Protein AF-A0A9W7T462-F1 (afdb_monomer_lite)

InterPro domains:
  IPR046616 Domain of unknown function DUF6729 [PF20499] (1-128)

Structure (mmCIF, N/CA/C/O backbone):
data_AF-A0A9W7T462-F1
#
_entry.id   AF-A0A9W7T462-F1
#
loop_
_atom_site.group_PDB
_atom_site.id
_atom_site.type_symbol
_atom_site.label_atom_id
_atom_site.label_alt_id
_atom_site.label_comp_id
_atom_site.label_asym_id
_atom_site.label_entity_id
_atom_site.label_seq_id
_atom_site.pdbx_PDB_ins_code
_atom_site.Cartn_x
_atom_site.Cartn_y
_atom_site.Cartn_z
_atom_site.occupancy
_atom_site.B_iso_or_equiv
_atom_site.auth_seq_id
_atom_site.auth_comp_id
_atom_site.auth_asym_id
_atom_site.auth_atom_id
_atom_site.pdbx_PDB_model_num
ATOM 1 N N . MET A 1 1 ? 10.522 -1.782 11.694 1.00 31.12 1 MET A N 1
ATOM 2 C CA . MET A 1 1 ? 10.372 -2.860 10.695 1.00 31.12 1 MET A CA 1
ATOM 3 C C . MET A 1 1 ? 8.887 -2.940 10.376 1.00 31.12 1 MET A C 1
ATOM 5 O O . MET A 1 1 ? 8.118 -3.205 11.288 1.00 31.12 1 MET A O 1
ATOM 9 N N . TYR A 1 2 ? 8.466 -2.557 9.167 1.00 36.34 2 TYR A N 1
ATOM 10 C CA . TYR A 1 2 ? 7.060 -2.665 8.764 1.00 36.34 2 TYR A CA 1
ATOM 11 C C . TYR A 1 2 ? 6.766 -4.140 8.505 1.00 36.34 2 TYR A C 1
ATOM 13 O O . TYR A 1 2 ? 7.051 -4.650 7.426 1.00 36.34 2 TYR A O 1
ATOM 21 N N . ASN A 1 3 ? 6.277 -4.838 9.525 1.00 37.25 3 ASN A N 1
ATOM 22 C CA . ASN A 1 3 ? 5.742 -6.176 9.346 1.00 37.25 3 ASN A CA 1
ATOM 23 C C . ASN A 1 3 ? 4.377 -5.999 8.693 1.00 37.25 3 ASN A C 1
ATOM 25 O O . ASN A 1 3 ? 3.469 -5.447 9.314 1.00 37.25 3 ASN A O 1
ATOM 29 N N . MET A 1 4 ? 4.234 -6.416 7.434 1.00 51.44 4 MET A N 1
ATOM 30 C CA . MET A 1 4 ? 2.891 -6.636 6.916 1.00 51.44 4 MET A CA 1
ATOM 31 C C . MET A 1 4 ? 2.221 -7.647 7.830 1.00 51.44 4 MET A C 1
ATOM 33 O O . MET A 1 4 ? 2.757 -8.735 8.043 1.00 51.44 4 MET A O 1
ATOM 37 N N . VAL A 1 5 ? 1.080 -7.264 8.398 1.00 52.31 5 VAL A N 1
ATOM 38 C CA . VAL A 1 5 ? 0.215 -8.215 9.082 1.00 52.31 5 VAL A CA 1
ATOM 39 C C . VAL A 1 5 ? -0.300 -9.134 7.997 1.00 52.31 5 VAL A C 1
ATOM 41 O O . VAL A 1 5 ? -1.101 -8.743 7.154 1.00 52.31 5 VAL A O 1
ATOM 44 N N . THR A 1 6 ? 0.239 -10.336 7.975 1.00 63.84 6 THR A N 1
ATOM 45 C CA . THR A 1 6 ? -0.196 -11.361 7.058 1.00 63.84 6 THR A CA 1
ATOM 46 C C . THR A 1 6 ? -0.166 -12.690 7.770 1.00 63.84 6 THR A C 1
ATOM 48 O O . THR A 1 6 ? 0.646 -12.917 8.668 1.00 63.84 6 THR A O 1
ATOM 51 N N . GLU A 1 7 ? -1.086 -13.553 7.373 1.00 70.75 7 GLU A N 1
ATOM 52 C CA . GLU A 1 7 ? -1.153 -14.904 7.887 1.00 70.75 7 GLU A CA 1
ATOM 53 C C . GLU A 1 7 ? 0.144 -15.672 7.593 1.00 70.75 7 GLU A C 1
ATOM 55 O O . GLU A 1 7 ? 0.839 -15.466 6.587 1.00 70.75 7 GLU A O 1
ATOM 60 N N . THR A 1 8 ? 0.467 -16.556 8.526 1.00 80.81 8 THR A N 1
ATOM 61 C CA . THR A 1 8 ? 1.601 -17.462 8.440 1.00 80.81 8 THR A CA 1
ATOM 62 C C . THR A 1 8 ? 1.064 -18.835 8.065 1.00 80.81 8 THR A C 1
ATOM 64 O O . THR A 1 8 ? 0.279 -19.422 8.806 1.00 80.81 8 THR A O 1
ATOM 67 N N . LEU A 1 9 ? 1.486 -19.348 6.916 1.00 83.38 9 LEU A N 1
ATOM 68 C CA . LEU A 1 9 ? 1.155 -20.676 6.422 1.00 83.38 9 LEU A CA 1
ATOM 69 C C . LEU A 1 9 ? 2.182 -21.683 6.936 1.00 83.38 9 LEU A C 1
ATOM 71 O O . LEU A 1 9 ? 3.386 -21.441 6.885 1.00 83.38 9 LEU A O 1
ATOM 75 N N . ILE A 1 10 ? 1.716 -22.842 7.388 1.00 88.31 10 ILE A N 1
ATOM 76 C CA . ILE A 1 10 ? 2.592 -23.938 7.808 1.00 88.31 10 ILE A CA 1
ATOM 77 C C . ILE A 1 10 ? 2.550 -25.015 6.732 1.00 88.31 10 ILE A C 1
ATOM 79 O O . ILE A 1 10 ? 1.489 -25.553 6.414 1.00 88.31 10 ILE A O 1
ATOM 83 N N . CYS A 1 11 ? 3.712 -25.352 6.175 1.00 86.06 11 CYS A N 1
ATOM 84 C CA . CYS A 1 11 ? 3.808 -26.420 5.191 1.00 86.06 11 CYS A CA 1
ATOM 85 C C . CYS A 1 11 ? 3.426 -27.761 5.830 1.00 86.06 11 CYS A C 1
ATOM 87 O O . CYS A 1 11 ? 4.016 -28.187 6.824 1.00 86.06 11 CYS A O 1
ATOM 89 N N . THR A 1 12 ? 2.473 -28.478 5.237 1.00 89.50 12 THR A N 1
ATOM 90 C CA . THR A 1 12 ? 2.000 -29.760 5.779 1.00 89.50 12 THR A CA 1
ATOM 91 C C . THR A 1 12 ? 3.064 -30.857 5.725 1.00 89.50 12 THR A C 1
ATOM 93 O O . THR A 1 12 ? 3.068 -31.714 6.610 1.00 89.50 12 THR A O 1
ATOM 96 N N . LYS A 1 13 ? 3.987 -30.793 4.750 1.00 92.12 13 LYS A N 1
ATOM 97 C CA . LYS A 1 13 ? 5.063 -31.776 4.532 1.00 92.12 13 LYS A CA 1
ATOM 98 C C . LYS A 1 13 ? 6.289 -31.548 5.419 1.00 92.12 13 LYS A C 1
ATOM 100 O O . LYS A 1 13 ? 6.699 -32.462 6.119 1.00 92.12 13 LYS A O 1
ATOM 105 N N . CYS A 1 14 ? 6.878 -30.349 5.396 1.00 92.06 14 CYS A N 1
ATOM 106 C CA . CYS A 1 14 ? 8.126 -30.061 6.122 1.00 92.06 14 CYS A CA 1
ATOM 107 C C . CYS A 1 14 ? 7.927 -29.293 7.435 1.00 92.06 14 CYS A C 1
ATOM 109 O O . CYS A 1 14 ? 8.905 -29.007 8.117 1.00 92.06 14 CYS A O 1
ATOM 111 N N . LYS A 1 15 ? 6.683 -28.923 7.778 1.00 91.25 15 LYS A N 1
ATOM 112 C CA . LYS A 1 15 ? 6.322 -28.114 8.959 1.00 91.25 15 LYS A CA 1
ATOM 113 C C . LYS A 1 15 ? 6.980 -26.730 9.021 1.00 91.25 15 LYS A C 1
ATOM 115 O O . LYS A 1 15 ? 6.837 -26.035 10.023 1.00 91.25 15 LYS A O 1
ATOM 120 N N . ALA A 1 16 ? 7.648 -26.300 7.950 1.00 88.06 16 ALA A N 1
ATOM 121 C CA . ALA A 1 16 ? 8.229 -24.971 7.861 1.00 88.06 16 ALA A CA 1
ATOM 122 C C . ALA A 1 16 ? 7.139 -23.893 7.824 1.00 88.06 16 ALA A C 1
ATOM 124 O O . ALA A 1 16 ? 6.078 -24.065 7.216 1.00 88.06 16 ALA A O 1
ATOM 125 N N . SER A 1 17 ? 7.437 -22.781 8.485 1.00 84.75 17 SER A N 1
ATOM 126 C CA . SER A 1 17 ? 6.588 -21.601 8.553 1.00 84.75 17 SER A CA 1
ATOM 127 C C . SER A 1 17 ? 6.920 -20.658 7.399 1.00 84.75 17 SER A C 1
ATOM 129 O O . SER A 1 17 ? 8.077 -20.276 7.207 1.00 84.75 17 SER A O 1
ATOM 131 N N . HIS A 1 18 ? 5.906 -20.290 6.624 1.00 82.00 18 HIS A N 1
ATOM 132 C CA . HIS A 1 18 ? 6.012 -19.395 5.485 1.00 82.00 18 HIS A CA 1
ATOM 133 C C . HIS A 1 18 ? 5.011 -18.261 5.628 1.00 82.00 18 HIS A C 1
ATOM 135 O O . HIS A 1 18 ? 3.829 -18.467 5.861 1.00 82.00 18 HIS A O 1
ATOM 141 N N . VAL A 1 19 ? 5.468 -17.040 5.406 1.00 79.00 19 VAL A N 1
ATOM 142 C CA . VAL A 1 19 ? 4.577 -15.892 5.233 1.00 79.00 19 VAL A CA 1
ATOM 143 C C . VAL A 1 19 ? 3.718 -16.143 3.982 1.00 79.00 19 VAL A C 1
ATOM 145 O O . VAL A 1 19 ? 4.284 -16.524 2.950 1.00 79.00 19 VAL A O 1
ATOM 148 N N . SER A 1 20 ? 2.391 -15.950 4.031 1.00 75.00 20 SER A N 1
ATOM 149 C CA . SER A 1 20 ? 1.508 -16.290 2.890 1.00 75.00 20 SER A CA 1
ATOM 150 C C . SER A 1 20 ? 1.844 -15.545 1.599 1.00 75.00 20 SER A C 1
ATOM 152 O O . SER A 1 20 ? 1.626 -16.055 0.508 1.00 75.00 20 SER A O 1
ATOM 154 N N . TRP A 1 21 ? 2.489 -14.387 1.714 1.00 75.31 21 TRP A N 1
ATOM 155 C CA . TRP A 1 21 ? 2.942 -13.575 0.586 1.00 75.31 21 TRP A CA 1
ATOM 156 C C . TRP A 1 21 ? 4.420 -13.805 0.230 1.00 75.31 21 TRP A C 1
ATOM 158 O O . TRP A 1 21 ? 5.023 -13.025 -0.506 1.00 75.31 21 TRP A O 1
ATOM 168 N N . SER A 1 22 ? 5.061 -14.836 0.787 1.00 77.00 22 SER A N 1
ATOM 169 C CA . SER A 1 22 ? 6.458 -15.144 0.476 1.00 77.00 22 SER A CA 1
ATOM 170 C C . SER A 1 22 ? 6.618 -15.596 -0.974 1.00 77.00 22 SER A C 1
ATOM 172 O O . SER A 1 22 ? 5.753 -16.268 -1.534 1.00 77.00 22 SER A O 1
ATOM 174 N N . GLN A 1 23 ? 7.773 -15.291 -1.572 1.00 75.81 23 GLN A N 1
ATOM 175 C CA . GLN A 1 23 ? 8.062 -15.681 -2.954 1.00 75.81 23 GLN A CA 1
ATOM 176 C C . GLN A 1 23 ? 7.947 -17.197 -3.165 1.00 75.81 23 GLN A C 1
ATOM 178 O O . GLN A 1 23 ? 7.496 -17.635 -4.215 1.00 75.81 23 GLN A O 1
ATOM 183 N N . THR A 1 24 ? 8.292 -17.993 -2.152 1.00 80.75 24 THR A N 1
ATOM 184 C CA . THR A 1 24 ? 8.159 -19.455 -2.168 1.00 80.75 24 THR A CA 1
ATOM 185 C C . THR A 1 24 ? 6.707 -19.914 -2.287 1.00 80.75 24 THR A C 1
ATOM 187 O O . THR A 1 24 ? 6.445 -20.909 -2.956 1.00 80.75 24 THR A O 1
ATOM 190 N N . VAL A 1 25 ? 5.759 -19.209 -1.662 1.00 82.19 25 VAL A N 1
ATOM 191 C CA . VAL A 1 25 ? 4.322 -19.499 -1.788 1.00 82.19 25 VAL A CA 1
ATOM 192 C C . VAL A 1 25 ? 3.813 -19.001 -3.141 1.00 82.19 25 VAL A C 1
ATOM 194 O O . VAL A 1 25 ? 3.202 -19.759 -3.887 1.00 82.19 25 VAL A O 1
ATOM 197 N N . LEU A 1 26 ? 4.152 -17.766 -3.524 1.00 80.81 26 LEU A N 1
ATOM 198 C CA . LEU A 1 26 ? 3.701 -17.169 -4.787 1.00 80.81 26 LEU A CA 1
ATOM 199 C C . LEU A 1 26 ? 4.220 -17.907 -6.031 1.00 80.81 26 LEU A C 1
ATOM 201 O O . LEU A 1 26 ? 3.533 -17.947 -7.052 1.00 80.81 26 LEU A O 1
ATOM 205 N N . GLN A 1 27 ? 5.413 -18.505 -5.965 1.00 84.06 27 GLN A N 1
ATOM 206 C CA . GLN A 1 27 ? 5.984 -19.310 -7.050 1.00 84.06 27 GLN A CA 1
ATOM 207 C C . GLN A 1 27 ? 5.202 -20.600 -7.328 1.00 84.06 27 GLN A C 1
ATOM 209 O O . GLN A 1 27 ? 5.298 -21.118 -8.437 1.00 84.06 27 GLN A O 1
ATOM 214 N N . GLN A 1 28 ? 4.422 -21.093 -6.362 1.00 85.38 28 GLN A N 1
ATOM 215 C CA . GLN A 1 28 ? 3.583 -22.285 -6.526 1.00 85.38 28 GLN A CA 1
ATOM 216 C C . GLN A 1 28 ? 2.259 -21.982 -7.240 1.00 85.38 28 GLN A C 1
ATOM 218 O O . GLN A 1 28 ? 1.621 -22.899 -7.747 1.00 85.38 28 GLN A O 1
ATOM 223 N N . LEU A 1 29 ? 1.852 -20.711 -7.293 1.00 85.38 29 LEU A N 1
ATOM 224 C CA . LEU A 1 29 ? 0.646 -20.265 -7.987 1.00 85.38 29 LEU A CA 1
ATOM 225 C C . LEU A 1 29 ? 0.931 -20.038 -9.476 1.00 85.38 29 LEU A C 1
ATOM 227 O O . LEU A 1 29 ? 2.029 -19.595 -9.837 1.00 85.38 29 LEU A O 1
ATOM 231 N N . ASP A 1 30 ? -0.061 -20.279 -10.334 1.00 85.25 30 ASP A N 1
ATOM 232 C CA . ASP A 1 30 ? 0.001 -19.875 -11.739 1.00 85.25 30 ASP A CA 1
ATOM 233 C C . ASP A 1 30 ? -0.024 -18.346 -11.889 1.00 85.25 30 ASP A C 1
ATOM 235 O O . ASP A 1 30 ? -0.234 -17.586 -10.938 1.00 85.25 30 ASP A O 1
ATOM 239 N N . LEU A 1 31 ? 0.224 -17.883 -13.115 1.00 77.75 31 LEU A N 1
ATOM 240 C CA . LEU A 1 31 ? 0.356 -16.461 -13.412 1.00 77.75 31 LEU A CA 1
ATOM 241 C C . LEU A 1 31 ? -0.924 -15.666 -13.104 1.00 77.75 31 LEU A C 1
ATOM 243 O O . LEU A 1 31 ? -0.820 -14.517 -12.673 1.00 77.75 31 LEU A O 1
ATOM 247 N N . GLY A 1 32 ? -2.103 -16.268 -13.295 1.00 80.44 32 GLY A N 1
ATOM 248 C CA . GLY A 1 32 ? -3.397 -15.643 -13.033 1.00 80.44 32 GLY A CA 1
ATOM 249 C C . GLY A 1 32 ? -3.562 -15.340 -11.550 1.00 80.44 32 GLY A C 1
ATOM 250 O O . GLY A 1 32 ? -3.634 -14.170 -11.173 1.00 80.44 32 GLY A O 1
ATOM 251 N N . HIS A 1 33 ? -3.490 -16.364 -10.701 1.00 80.19 33 HIS A N 1
ATOM 252 C CA . HIS A 1 33 ? -3.608 -16.188 -9.250 1.00 80.19 33 HIS A CA 1
ATOM 253 C C . HIS A 1 33 ? -2.470 -15.342 -8.671 1.00 80.19 33 HIS A C 1
ATOM 255 O O . HIS A 1 33 ? -2.700 -14.492 -7.815 1.00 80.19 33 HIS A O 1
ATOM 261 N N . ARG A 1 34 ? -1.236 -15.480 -9.177 1.00 76.12 34 ARG A N 1
ATOM 262 C CA . ARG A 1 34 ? -0.114 -14.628 -8.749 1.00 76.12 34 ARG A CA 1
ATOM 263 C C . ARG A 1 34 ? -0.374 -13.143 -9.029 1.00 76.12 34 ARG A C 1
ATOM 265 O O . ARG A 1 34 ? 0.082 -12.298 -8.263 1.00 76.12 34 ARG A O 1
ATOM 272 N N . SER A 1 35 ? -1.108 -12.814 -10.094 1.00 72.69 35 SER A N 1
ATOM 273 C CA . SER A 1 35 ? -1.429 -11.427 -10.459 1.00 72.69 35 SER A CA 1
ATOM 274 C C . SER A 1 35 ? -2.422 -10.742 -9.507 1.00 72.69 35 SER A C 1
ATOM 276 O O . SER A 1 35 ? -2.476 -9.507 -9.453 1.00 72.69 35 SER A O 1
ATOM 278 N N . GLU A 1 36 ? -3.170 -11.517 -8.718 1.00 77.69 36 GLU A N 1
ATOM 279 C CA . GLU A 1 36 ? -4.065 -11.001 -7.677 1.00 77.69 36 GLU A CA 1
ATOM 280 C C . GLU A 1 36 ? -3.277 -10.418 -6.495 1.00 77.69 36 GLU A C 1
ATOM 282 O O . GLU A 1 36 ? -3.699 -9.432 -5.883 1.00 77.69 36 GLU A O 1
ATOM 287 N N . PHE A 1 37 ? -2.072 -10.939 -6.244 1.00 71.81 37 PHE A N 1
ATOM 288 C CA . PHE A 1 37 ? -1.145 -10.439 -5.230 1.00 71.81 37 PHE A CA 1
ATOM 289 C C . PHE A 1 37 ? -0.416 -9.199 -5.748 1.00 71.81 37 PHE A C 1
ATOM 291 O O . PHE A 1 37 ? 0.740 -9.226 -6.171 1.00 71.81 37 PHE A O 1
ATOM 298 N N . ARG A 1 38 ? -1.113 -8.062 -5.712 1.00 70.56 38 ARG A N 1
ATOM 299 C CA . ARG A 1 38 ? -0.623 -6.772 -6.214 1.00 70.56 38 ARG A CA 1
ATOM 300 C C . ARG A 1 38 ? 0.383 -6.107 -5.267 1.00 70.56 38 ARG A C 1
ATOM 302 O O . ARG A 1 38 ? 0.255 -4.922 -4.996 1.00 70.56 38 ARG A O 1
ATOM 309 N N . VAL A 1 39 ? 1.376 -6.826 -4.750 1.00 73.25 39 VAL A N 1
ATOM 310 C CA . VAL A 1 39 ? 2.370 -6.293 -3.801 1.00 73.25 39 VAL A CA 1
ATOM 311 C C . VAL A 1 39 ? 3.779 -6.701 -4.224 1.00 73.25 39 VAL A C 1
ATOM 313 O O . VAL A 1 39 ? 4.047 -7.862 -4.514 1.00 73.25 39 VAL A O 1
ATOM 316 N N . ILE A 1 40 ? 4.709 -5.747 -4.221 1.00 70.62 40 ILE A N 1
ATOM 317 C CA . ILE A 1 40 ? 6.143 -6.023 -4.274 1.00 70.62 40 ILE A CA 1
ATOM 318 C C . ILE A 1 40 ? 6.578 -6.471 -2.890 1.00 70.62 40 ILE A C 1
ATOM 320 O O . ILE A 1 40 ? 6.697 -5.651 -1.976 1.00 70.62 40 ILE A O 1
ATOM 324 N N . LEU A 1 41 ? 6.831 -7.770 -2.757 1.00 67.56 41 LEU A N 1
ATOM 325 C CA . LEU A 1 41 ? 7.420 -8.358 -1.567 1.00 67.56 41 LEU A CA 1
ATOM 326 C C . LEU A 1 41 ? 8.888 -8.683 -1.771 1.00 67.56 41 LEU A C 1
ATOM 328 O O . LEU A 1 41 ? 9.302 -9.343 -2.718 1.00 67.56 41 LEU A O 1
ATOM 332 N N . THR A 1 42 ? 9.678 -8.269 -0.799 1.00 64.31 42 THR A N 1
ATOM 333 C CA . THR A 1 42 ? 11.047 -8.726 -0.600 1.00 64.31 42 THR A CA 1
ATOM 334 C C . THR A 1 42 ? 11.217 -9.101 0.866 1.00 64.31 42 THR A C 1
ATOM 336 O O . THR A 1 42 ? 10.370 -8.779 1.695 1.00 64.31 42 THR A O 1
ATOM 339 N N . GLN A 1 43 ? 12.352 -9.704 1.221 1.00 58.16 43 GLN A N 1
ATOM 340 C CA . GLN A 1 43 ? 12.682 -9.979 2.626 1.00 58.16 43 GLN A CA 1
ATOM 341 C C . GLN A 1 43 ? 12.642 -8.728 3.530 1.00 58.16 43 GLN A C 1
ATOM 3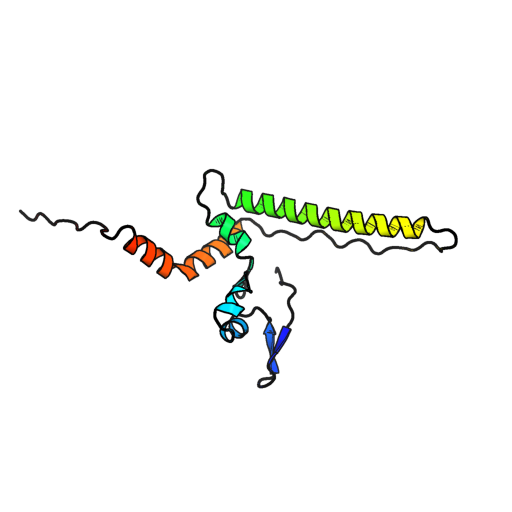43 O O . GLN A 1 43 ? 12.536 -8.867 4.743 1.00 58.16 43 GLN A O 1
ATOM 348 N N . LYS A 1 44 ? 12.749 -7.514 2.965 1.00 62.78 44 LYS A N 1
ATOM 349 C CA . LYS A 1 44 ? 12.834 -6.252 3.722 1.00 62.78 44 LYS A CA 1
ATOM 350 C C . LYS A 1 44 ? 11.697 -5.264 3.448 1.00 62.78 44 LYS A C 1
ATOM 352 O O . LYS A 1 44 ? 11.548 -4.301 4.199 1.00 62.78 44 LYS A O 1
ATOM 357 N N . TYR A 1 45 ? 10.929 -5.462 2.377 1.00 67.62 45 TYR A N 1
ATOM 358 C CA . TYR A 1 45 ? 10.002 -4.461 1.850 1.00 67.62 45 TYR A CA 1
ATOM 359 C C . TYR A 1 45 ? 8.721 -5.083 1.329 1.00 67.62 45 TYR A C 1
ATOM 361 O O . TYR A 1 45 ? 8.726 -6.197 0.813 1.00 67.62 45 TYR A O 1
ATOM 369 N N . ALA A 1 46 ? 7.657 -4.302 1.422 1.00 73.50 46 ALA A N 1
ATOM 370 C CA . ALA A 1 46 ? 6.309 -4.699 1.101 1.00 73.50 46 ALA A CA 1
ATOM 371 C C . ALA A 1 46 ? 5.520 -3.472 0.641 1.00 73.50 46 ALA A C 1
ATOM 373 O O . ALA A 1 46 ? 5.269 -2.579 1.447 1.00 73.50 46 ALA A O 1
ATOM 374 N N . CYS A 1 47 ? 5.182 -3.382 -0.644 1.00 79.06 47 CYS A N 1
ATOM 375 C CA . CYS A 1 47 ? 4.487 -2.215 -1.195 1.00 79.06 47 CYS A CA 1
ATOM 376 C C . CYS A 1 47 ? 3.477 -2.616 -2.269 1.00 79.06 47 CYS A C 1
ATOM 378 O O . CYS A 1 47 ? 3.834 -3.363 -3.176 1.00 79.06 47 CYS A O 1
ATOM 380 N N . ASP A 1 48 ? 2.244 -2.107 -2.206 1.00 81.88 48 ASP A N 1
ATOM 381 C CA . ASP A 1 48 ? 1.246 -2.349 -3.256 1.00 81.88 48 ASP A CA 1
ATOM 382 C C . ASP A 1 48 ? 1.742 -1.796 -4.608 1.00 81.88 48 ASP A C 1
ATOM 384 O O . ASP A 1 48 ? 2.234 -0.669 -4.718 1.00 81.88 48 ASP A O 1
ATOM 388 N N . LEU A 1 49 ? 1.601 -2.595 -5.663 1.00 79.19 49 LEU A N 1
ATOM 389 C CA . LEU A 1 49 ? 1.985 -2.265 -7.032 1.00 79.19 49 LEU A CA 1
ATOM 390 C C . LEU A 1 49 ? 1.287 -1.001 -7.553 1.00 79.19 49 LEU A C 1
ATOM 392 O O . LEU A 1 49 ? 1.835 -0.336 -8.427 1.00 79.19 49 LEU A O 1
ATOM 396 N N . ARG A 1 50 ? 0.112 -0.631 -7.033 1.00 82.38 50 ARG A N 1
ATOM 397 C CA . ARG A 1 50 ? -0.568 0.640 -7.334 1.00 82.38 50 ARG A CA 1
ATOM 398 C C . ARG A 1 50 ? 0.258 1.840 -6.890 1.00 82.38 50 ARG A C 1
ATOM 400 O O . ARG A 1 50 ? 0.410 2.779 -7.663 1.00 82.38 50 ARG A O 1
ATOM 407 N N . VAL A 1 51 ? 0.861 1.772 -5.704 1.00 84.19 51 VAL A N 1
ATOM 408 C CA . VAL A 1 51 ? 1.751 2.827 -5.199 1.00 84.19 51 VAL A CA 1
ATOM 409 C C . VAL A 1 51 ? 2.973 2.970 -6.103 1.00 84.19 51 VAL A C 1
ATOM 411 O O . VAL A 1 51 ? 3.382 4.073 -6.456 1.00 84.19 51 VAL A O 1
ATOM 414 N N . ILE A 1 52 ? 3.522 1.839 -6.541 1.00 84.00 52 ILE A N 1
ATOM 415 C CA . ILE A 1 52 ? 4.663 1.799 -7.456 1.00 84.00 52 ILE A CA 1
ATOM 416 C C . ILE A 1 52 ? 4.291 2.331 -8.842 1.00 84.00 52 ILE A C 1
ATOM 418 O O . ILE A 1 52 ? 5.089 3.023 -9.469 1.00 84.00 52 ILE A O 1
ATOM 422 N N . ARG A 1 53 ? 3.073 2.069 -9.327 1.00 84.19 53 ARG A N 1
ATOM 423 C CA . ARG A 1 53 ? 2.585 2.595 -10.610 1.00 84.19 53 ARG A CA 1
ATOM 424 C C . ARG A 1 53 ? 2.534 4.122 -10.632 1.00 84.19 53 ARG A C 1
ATOM 426 O O . ARG A 1 53 ? 2.940 4.681 -11.646 1.00 84.19 53 ARG A O 1
ATOM 433 N N . PHE A 1 54 ? 2.196 4.785 -9.523 1.00 84.31 54 PHE A N 1
ATOM 434 C CA . PHE A 1 54 ? 2.289 6.250 -9.437 1.00 84.31 54 PHE A CA 1
ATOM 435 C C . PHE A 1 54 ? 3.715 6.780 -9.657 1.00 84.31 54 PHE A C 1
ATOM 437 O O . PHE A 1 54 ? 3.891 7.882 -10.164 1.00 84.31 54 PHE A O 1
ATOM 444 N N . LEU A 1 55 ? 4.748 5.995 -9.331 1.00 83.31 55 LEU A N 1
ATOM 445 C CA . LEU A 1 55 ? 6.151 6.358 -9.584 1.00 83.31 55 LEU A CA 1
ATOM 446 C C . LEU A 1 55 ? 6.606 6.044 -11.014 1.00 83.31 55 LEU A C 1
ATOM 448 O O . LEU A 1 55 ? 7.595 6.607 -11.483 1.00 83.31 55 LEU A O 1
ATOM 452 N N . ARG A 1 56 ? 5.910 5.134 -11.708 1.00 83.94 56 ARG A N 1
ATOM 453 C CA . ARG A 1 56 ? 6.190 4.798 -13.112 1.00 83.94 56 ARG A CA 1
ATOM 454 C C . ARG A 1 56 ? 5.698 5.888 -14.061 1.00 83.94 56 ARG A C 1
ATOM 456 O O . ARG A 1 56 ? 6.273 6.048 -15.137 1.00 83.94 56 ARG A O 1
ATOM 463 N N . GLU A 1 57 ? 4.648 6.614 -13.684 1.00 78.12 57 GLU A N 1
ATOM 464 C CA . GLU A 1 57 ? 4.101 7.719 -14.469 1.00 78.12 57 GLU A CA 1
ATOM 465 C C . GLU A 1 57 ? 5.084 8.892 -14.516 1.00 78.12 57 GLU A C 1
ATOM 467 O O . GLU A 1 57 ? 5.177 9.707 -13.597 1.00 78.12 57 GLU A O 1
ATOM 472 N N . ARG A 1 58 ? 5.820 8.995 -15.625 1.00 64.38 58 ARG A N 1
ATOM 473 C CA . ARG A 1 58 ? 6.720 10.118 -15.893 1.00 64.38 58 ARG A CA 1
ATOM 474 C C . ARG A 1 58 ? 5.908 11.312 -16.392 1.00 64.38 58 ARG A C 1
ATOM 476 O O . ARG A 1 58 ? 5.708 11.469 -17.590 1.00 64.38 58 ARG A O 1
ATOM 483 N N . GLY A 1 59 ? 5.435 12.132 -15.460 1.00 66.94 59 GLY A N 1
ATOM 484 C CA . GLY A 1 59 ? 4.770 13.407 -15.728 1.00 66.94 59 GLY A CA 1
ATOM 485 C C . GLY A 1 59 ? 5.401 14.543 -14.923 1.00 66.94 59 GLY A C 1
ATOM 486 O O . GLY A 1 59 ? 5.955 14.315 -13.844 1.00 66.94 59 GLY A O 1
ATOM 487 N N . LEU A 1 60 ? 5.318 15.775 -15.432 1.00 63.44 60 LEU A N 1
ATOM 488 C CA . LEU A 1 60 ? 5.691 16.969 -14.669 1.00 63.44 60 LEU A CA 1
ATOM 489 C C . LEU A 1 60 ? 4.867 17.011 -13.372 1.00 63.44 60 LEU A C 1
ATOM 491 O O . LEU A 1 60 ? 3.640 16.982 -13.400 1.00 63.44 60 LEU A O 1
ATOM 495 N N . GLY A 1 61 ? 5.552 17.024 -12.228 1.00 68.44 61 GLY A N 1
ATOM 496 C CA . GLY A 1 61 ? 4.917 17.005 -10.907 1.00 68.44 61 GLY A CA 1
ATOM 497 C C . GLY A 1 61 ? 4.690 15.616 -10.298 1.00 68.44 61 GLY A C 1
ATOM 498 O O . GLY A 1 61 ? 4.214 15.546 -9.167 1.00 68.44 61 GLY A O 1
ATOM 499 N N . ASN A 1 62 ? 5.047 14.514 -10.966 1.00 75.88 62 ASN A N 1
ATOM 500 C CA . ASN A 1 62 ? 5.049 13.178 -10.358 1.00 75.88 62 ASN A CA 1
ATOM 501 C C . ASN A 1 62 ? 6.407 12.907 -9.701 1.00 75.88 62 ASN A C 1
ATOM 503 O O . ASN A 1 62 ? 7.351 12.443 -10.337 1.00 75.88 62 ASN A O 1
ATOM 507 N N . SER A 1 63 ? 6.515 13.241 -8.412 1.00 81.06 63 SER A N 1
ATOM 508 C CA . SER A 1 63 ? 7.709 12.991 -7.599 1.00 81.06 63 SER A CA 1
ATOM 509 C C . SER A 1 63 ? 7.422 11.988 -6.473 1.00 81.06 63 SER A C 1
ATOM 511 O O . SER A 1 63 ? 6.292 11.923 -5.980 1.00 81.06 63 SER A O 1
ATOM 513 N N . PRO A 1 64 ? 8.436 11.247 -5.989 1.00 83.62 64 PRO A N 1
ATOM 514 C CA . PRO A 1 64 ? 8.290 10.380 -4.818 1.00 83.62 64 PRO A CA 1
ATOM 515 C C . PRO A 1 64 ? 7.749 11.118 -3.589 1.00 83.62 64 PRO A C 1
ATOM 517 O O . PRO A 1 64 ? 6.963 10.565 -2.826 1.00 83.62 64 PRO A O 1
ATOM 520 N N . THR A 1 65 ? 8.130 12.387 -3.419 1.00 85.50 65 THR A N 1
ATOM 521 C CA . THR A 1 65 ? 7.643 13.249 -2.336 1.00 85.50 65 THR A CA 1
ATOM 522 C C . 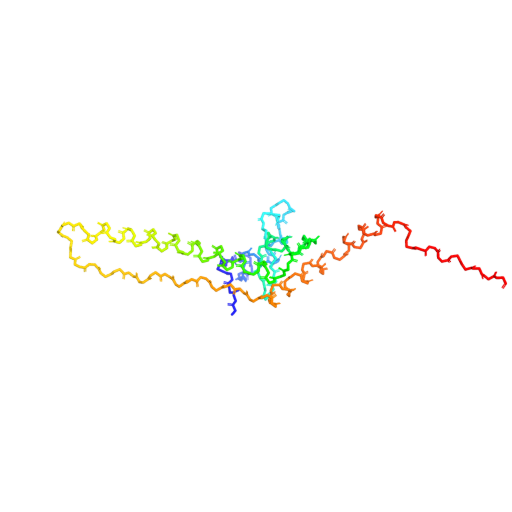THR A 1 65 ? 6.143 13.497 -2.444 1.00 85.50 65 THR A C 1
ATOM 524 O O . THR A 1 65 ? 5.443 13.425 -1.437 1.00 85.50 65 THR A O 1
ATOM 527 N N . ARG A 1 66 ? 5.630 13.741 -3.658 1.00 87.44 66 ARG A N 1
ATOM 528 C CA . ARG A 1 66 ? 4.189 13.900 -3.889 1.00 87.44 66 ARG A CA 1
ATOM 529 C C . ARG A 1 66 ? 3.434 12.610 -3.584 1.00 87.44 66 ARG A C 1
ATOM 531 O O . ARG A 1 66 ? 2.430 12.673 -2.886 1.00 87.44 66 ARG A O 1
ATOM 538 N N . VAL A 1 67 ? 3.931 11.463 -4.055 1.00 87.81 67 VAL A N 1
ATOM 539 C CA . VAL A 1 67 ? 3.304 10.156 -3.784 1.00 87.81 67 VAL A CA 1
ATOM 540 C C . VAL A 1 67 ? 3.247 9.886 -2.280 1.00 87.81 67 VAL A C 1
ATOM 542 O O . VAL A 1 67 ? 2.197 9.517 -1.768 1.00 87.81 67 VAL A O 1
ATOM 545 N N . ILE A 1 68 ? 4.332 10.143 -1.543 1.00 87.81 68 ILE A N 1
ATOM 546 C CA . ILE A 1 68 ? 4.333 10.028 -0.077 1.00 87.81 68 ILE A CA 1
ATOM 547 C C . ILE A 1 68 ? 3.330 10.979 0.573 1.00 87.81 68 ILE A C 1
ATOM 549 O O . ILE A 1 68 ? 2.590 10.553 1.455 1.00 87.81 68 ILE A O 1
ATOM 553 N N . LYS A 1 69 ? 3.274 12.244 0.145 1.00 89.38 69 LYS A N 1
ATOM 554 C CA . LYS A 1 69 ? 2.318 13.213 0.691 1.00 89.38 69 LYS A CA 1
ATOM 555 C C . LYS A 1 69 ? 0.874 12.743 0.492 1.00 89.38 69 LYS A C 1
ATOM 557 O O . LYS A 1 69 ? 0.109 12.725 1.447 1.00 89.38 69 LYS A O 1
ATOM 562 N N . GLN A 1 70 ? 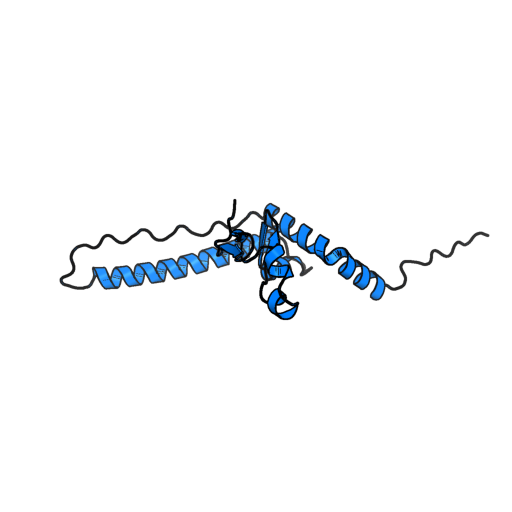0.549 12.269 -0.707 1.00 88.62 70 GLN A N 1
ATOM 563 C CA . GLN A 1 70 ? -0.767 11.717 -1.015 1.00 88.62 70 GLN A CA 1
ATOM 564 C C . GLN A 1 70 ? -1.084 10.471 -0.176 1.00 88.62 70 GLN A C 1
ATOM 566 O O . GLN A 1 70 ? -2.198 10.319 0.310 1.00 88.62 70 GLN A O 1
ATOM 571 N N . LEU A 1 71 ? -0.109 9.582 0.039 1.00 88.69 71 LEU A N 1
ATOM 572 C CA . LEU A 1 71 ? -0.294 8.433 0.926 1.00 88.69 71 LEU A CA 1
ATOM 573 C C . LEU A 1 71 ? -0.574 8.874 2.364 1.00 88.69 71 LEU A C 1
ATOM 575 O O . LEU A 1 71 ? -1.478 8.332 2.991 1.00 88.69 71 LEU A O 1
ATOM 579 N N . HIS A 1 72 ? 0.158 9.864 2.878 1.00 89.12 72 HIS A N 1
ATOM 580 C CA . HIS A 1 72 ? -0.112 10.433 4.198 1.00 89.12 72 HIS A CA 1
ATOM 581 C C . HIS A 1 72 ? -1.528 10.996 4.302 1.00 89.12 72 HIS A C 1
ATOM 583 O O . HIS A 1 72 ? -2.207 10.715 5.287 1.00 89.12 72 HIS A O 1
ATOM 589 N N . GLU A 1 73 ? -1.974 11.754 3.301 1.00 91.25 73 GLU A N 1
ATOM 590 C CA . GLU A 1 73 ? -3.326 12.319 3.251 1.00 91.25 73 GLU A CA 1
ATOM 591 C C . GLU A 1 73 ? -4.379 11.204 3.268 1.00 91.25 73 GLU A C 1
ATOM 593 O O . GLU A 1 73 ? -5.209 11.171 4.173 1.00 91.25 73 GLU A O 1
ATOM 598 N N . ASN A 1 74 ? -4.269 10.220 2.370 1.00 88.94 74 ASN A N 1
ATOM 599 C CA . ASN A 1 74 ? -5.206 9.097 2.280 1.00 88.94 74 ASN A CA 1
ATOM 600 C C . ASN A 1 74 ? -5.267 8.272 3.579 1.00 88.94 74 ASN A C 1
ATOM 602 O O . ASN A 1 74 ? -6.350 7.946 4.062 1.00 88.94 74 ASN A O 1
ATOM 606 N N . HIS A 1 75 ? -4.111 7.926 4.161 1.00 87.88 75 HIS A N 1
ATOM 607 C CA . HIS A 1 75 ? -4.059 7.158 5.409 1.00 87.88 75 HIS A CA 1
ATOM 608 C C . HIS A 1 75 ? -4.618 7.950 6.596 1.00 87.88 75 HIS A C 1
ATOM 610 O O . HIS A 1 75 ? -5.276 7.366 7.457 1.00 87.88 75 HIS A O 1
ATOM 616 N N . SER A 1 76 ? -4.372 9.262 6.642 1.00 88.69 76 SER A N 1
ATOM 617 C CA . SER A 1 76 ? -4.909 10.128 7.696 1.00 88.69 76 SER A CA 1
ATOM 618 C C . SER A 1 76 ? -6.421 10.282 7.563 1.00 88.69 76 SER A C 1
ATOM 620 O O . SER A 1 76 ? -7.125 10.199 8.564 1.00 88.69 76 SER A O 1
ATOM 622 N N . GLU A 1 77 ? -6.933 10.449 6.343 1.00 90.94 77 GLU A N 1
ATOM 623 C CA . GLU A 1 77 ? -8.368 10.555 6.078 1.00 90.94 77 GLU A CA 1
ATOM 624 C C . GLU A 1 77 ? -9.109 9.267 6.460 1.00 90.94 77 GLU A C 1
ATOM 626 O O . GLU A 1 77 ? -10.118 9.320 7.161 1.00 90.94 77 GLU A O 1
ATOM 631 N N . GLU A 1 78 ? -8.592 8.102 6.063 1.00 87.69 78 GLU A N 1
ATOM 632 C CA . GLU A 1 78 ? -9.193 6.812 6.416 1.00 87.69 78 GLU A CA 1
ATOM 633 C C . GLU A 1 78 ? -9.184 6.575 7.932 1.00 87.69 78 GLU A C 1
ATOM 635 O O . GLU A 1 78 ? -10.177 6.128 8.514 1.00 87.69 78 GLU A O 1
ATOM 640 N N . TRP A 1 79 ? -8.082 6.932 8.598 1.00 89.69 79 TRP A N 1
ATOM 641 C CA . TRP A 1 79 ? -7.998 6.856 10.051 1.00 89.69 79 TRP A CA 1
ATOM 642 C C . TRP A 1 79 ? -9.015 7.782 10.730 1.00 89.69 79 TRP A C 1
ATOM 644 O O . TRP A 1 79 ? -9.717 7.341 11.639 1.00 89.69 79 TRP A O 1
ATOM 654 N N . LEU A 1 80 ? -9.162 9.025 10.259 1.00 93.56 80 LEU A N 1
ATOM 655 C CA . LEU A 1 80 ? -10.159 9.968 10.775 1.00 93.56 80 LEU A CA 1
ATOM 656 C C . LEU A 1 80 ? -11.591 9.468 10.556 1.00 93.56 80 LEU A C 1
ATOM 658 O O . LEU A 1 80 ? -12.414 9.597 11.458 1.00 93.56 80 LEU A O 1
ATOM 662 N N . LYS A 1 81 ? -11.893 8.846 9.409 1.00 90.00 81 LYS A N 1
ATOM 663 C CA . LYS A 1 81 ? -13.200 8.213 9.152 1.00 90.00 81 LYS A CA 1
ATOM 664 C C . LYS A 1 81 ? -13.480 7.079 10.134 1.00 90.00 81 LYS A C 1
ATOM 666 O O . LYS A 1 81 ? -14.569 7.010 10.704 1.00 90.00 81 LYS A O 1
ATOM 671 N N . CYS A 1 82 ? -12.497 6.210 10.368 1.00 86.69 82 CYS A N 1
ATOM 672 C CA . CYS A 1 82 ? -12.611 5.135 11.351 1.00 86.69 82 CYS A CA 1
ATOM 673 C C . CYS A 1 82 ? -12.809 5.679 12.770 1.00 86.69 82 CYS A C 1
ATOM 675 O O . CYS A 1 82 ? -13.668 5.178 13.496 1.00 86.69 82 CYS A O 1
ATOM 677 N N . LEU A 1 83 ? -12.052 6.713 13.142 1.00 91.44 83 LEU A N 1
ATOM 678 C CA . LEU A 1 83 ? -12.159 7.378 14.434 1.00 91.44 83 LEU A CA 1
ATOM 679 C C . LEU A 1 83 ? -13.534 8.020 14.622 1.00 91.44 83 LEU A C 1
ATOM 681 O O . LEU A 1 83 ? -14.156 7.798 15.653 1.00 91.44 83 LEU A O 1
ATOM 685 N N . ALA A 1 84 ? -14.025 8.760 13.629 1.00 92.75 84 ALA A N 1
ATOM 686 C CA . ALA A 1 84 ? -15.344 9.382 13.671 1.00 92.75 84 ALA A CA 1
ATOM 687 C C . ALA A 1 84 ? -16.449 8.333 13.841 1.00 92.75 84 ALA A C 1
ATOM 689 O O . ALA A 1 84 ? -17.310 8.473 14.701 1.00 92.75 84 ALA A O 1
ATOM 690 N N . ARG A 1 85 ? -16.389 7.229 13.084 1.00 90.12 85 ARG A N 1
ATOM 691 C CA . ARG A 1 85 ? -17.343 6.122 13.240 1.00 90.12 85 ARG A CA 1
ATOM 692 C C . ARG A 1 85 ? -17.297 5.530 14.649 1.00 90.12 85 ARG A C 1
ATOM 694 O O . ARG A 1 85 ? -18.347 5.274 15.231 1.00 90.12 85 ARG A O 1
ATOM 701 N N . TYR A 1 86 ? -16.097 5.314 15.183 1.00 88.50 86 TYR A N 1
ATOM 702 C CA . TYR A 1 86 ? -15.910 4.800 16.536 1.00 88.50 86 TYR A CA 1
ATOM 703 C C . TYR A 1 86 ? -16.509 5.740 17.587 1.00 88.50 86 TYR A C 1
ATOM 705 O O . TYR A 1 86 ? -17.300 5.305 18.420 1.00 88.50 86 TYR A O 1
ATOM 713 N N . THR A 1 87 ? -16.190 7.035 17.526 1.00 89.88 87 THR A N 1
ATOM 714 C CA . THR A 1 87 ? -16.685 8.013 18.499 1.00 89.88 87 THR A CA 1
ATOM 715 C C . THR A 1 87 ? -18.195 8.198 18.409 1.00 89.88 87 THR A C 1
ATOM 717 O O . THR A 1 87 ? -18.837 8.266 19.454 1.00 89.88 87 THR A O 1
ATOM 720 N N . THR A 1 88 ? -18.785 8.199 17.207 1.00 90.38 88 THR A N 1
ATOM 721 C CA . THR A 1 88 ? -20.247 8.203 17.028 1.00 90.38 88 THR A CA 1
ATOM 722 C C . THR A 1 88 ? -20.892 7.017 17.741 1.00 90.38 88 THR A C 1
ATOM 724 O O . THR A 1 88 ? -21.807 7.212 18.535 1.00 90.38 88 THR A O 1
ATOM 727 N N . GLN A 1 89 ? -20.363 5.805 17.545 1.00 86.38 89 GLN A N 1
ATOM 728 C CA . GLN A 1 89 ? -20.874 4.615 18.227 1.00 86.38 89 GLN A CA 1
ATOM 729 C C . GLN A 1 89 ? -20.740 4.729 19.750 1.00 86.38 89 GLN A C 1
ATOM 731 O O . GLN A 1 89 ? -21.681 4.407 20.468 1.00 86.38 89 GLN A O 1
ATOM 736 N N . CYS A 1 90 ? -19.608 5.220 20.265 1.00 86.31 90 CYS A N 1
ATOM 737 C CA . CYS A 1 90 ? -19.432 5.435 21.702 1.00 86.31 90 CYS A CA 1
ATOM 738 C C . CYS A 1 90 ? -20.476 6.402 22.277 1.00 86.31 90 CYS A C 1
ATOM 740 O O . CYS A 1 90 ? -21.046 6.120 23.330 1.00 86.31 90 CYS A O 1
ATOM 742 N N . VAL A 1 91 ? -20.749 7.517 21.592 1.00 84.69 91 VAL A N 1
ATOM 743 C CA . VAL A 1 91 ? -21.739 8.519 22.023 1.00 84.69 91 VAL A CA 1
ATOM 744 C C . VAL A 1 91 ? -23.142 7.912 22.118 1.00 84.69 91 VAL A C 1
ATOM 746 O O . VAL A 1 91 ? -23.829 8.147 23.114 1.00 84.69 91 VAL A O 1
ATOM 749 N N . ASP A 1 92 ? -23.539 7.074 21.157 1.00 81.19 92 ASP A N 1
ATOM 750 C CA . ASP A 1 92 ? -24.834 6.377 21.182 1.00 81.19 92 ASP A CA 1
ATOM 751 C C . ASP A 1 92 ? -24.997 5.483 22.425 1.00 81.19 92 ASP A C 1
ATOM 753 O O . ASP A 1 92 ? -26.094 5.365 22.978 1.00 81.19 92 ASP A O 1
ATOM 757 N N . PHE A 1 93 ? -23.906 4.869 22.897 1.00 81.62 93 PHE A N 1
ATOM 758 C CA . PHE A 1 93 ? -23.904 4.059 24.118 1.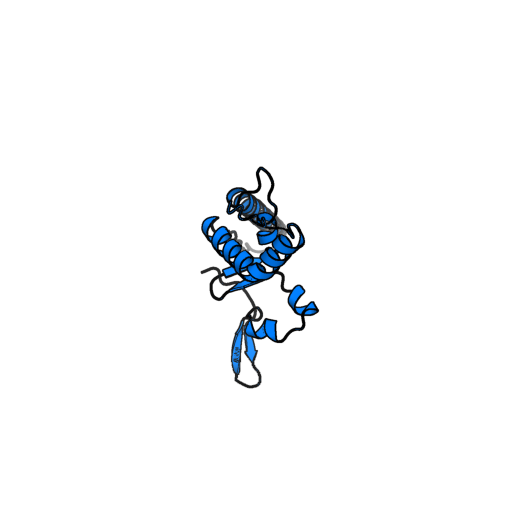00 81.62 93 PHE A CA 1
ATOM 759 C C . PHE A 1 93 ? -23.900 4.902 25.398 1.00 81.62 93 PHE A C 1
ATOM 761 O O . PHE A 1 93 ? -24.593 4.541 26.347 1.00 81.62 93 PHE A O 1
ATOM 768 N N . VAL A 1 94 ? -23.156 6.013 25.436 1.00 81.00 94 VAL A N 1
ATOM 769 C CA . VAL A 1 94 ? -23.108 6.918 26.603 1.00 81.00 94 VAL A CA 1
ATOM 770 C C . VAL A 1 94 ? -24.461 7.577 26.853 1.00 81.00 94 VAL A C 1
ATOM 772 O O . VAL A 1 94 ? -24.882 7.706 27.999 1.00 81.00 94 VAL A O 1
ATOM 775 N N . ASN A 1 95 ? -25.162 7.967 25.789 1.00 79.62 95 ASN A N 1
AT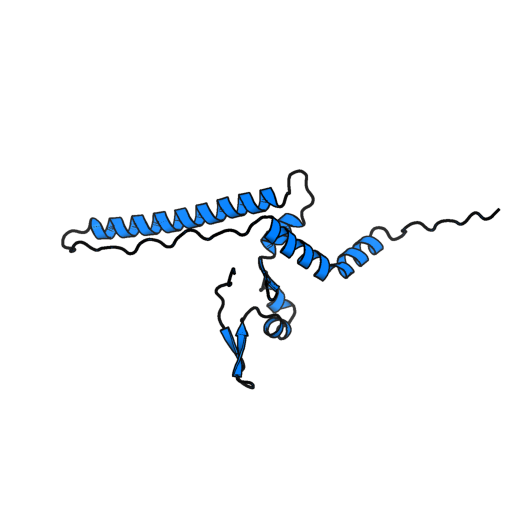OM 776 C CA . ASN A 1 95 ? -26.439 8.675 25.888 1.00 79.62 95 ASN A CA 1
ATOM 777 C C . ASN A 1 95 ? -27.633 7.754 26.191 1.00 79.62 95 ASN A C 1
ATOM 779 O O . ASN A 1 95 ? -28.761 8.234 26.316 1.00 79.62 95 ASN A O 1
ATOM 783 N N . ARG A 1 96 ? -27.425 6.434 26.297 1.00 80.12 96 ARG A N 1
ATOM 784 C CA . ARG A 1 96 ? -28.503 5.484 26.571 1.00 80.12 96 ARG A CA 1
ATOM 785 C C . ARG A 1 96 ? -28.849 5.484 28.072 1.00 80.12 96 ARG A C 1
ATOM 787 O O . ARG A 1 96 ? -27.995 5.139 28.890 1.00 80.12 96 ARG A O 1
ATOM 794 N N . PRO A 1 97 ? -30.095 5.813 28.460 1.00 77.38 97 PRO A N 1
ATOM 795 C CA . PRO A 1 97 ? -30.490 5.827 29.864 1.00 77.38 97 PRO A CA 1
ATOM 796 C C . PRO A 1 97 ? -30.418 4.421 30.481 1.00 77.38 97 PRO A C 1
ATOM 798 O O . PRO A 1 97 ? -30.813 3.438 29.856 1.00 77.38 97 PRO A O 1
ATOM 801 N N . GLY A 1 98 ? -29.916 4.336 31.718 1.00 74.88 98 GLY A N 1
ATOM 802 C CA . GLY A 1 98 ? -29.817 3.087 32.488 1.00 74.88 98 GLY A CA 1
ATOM 803 C C . GLY A 1 98 ? -28.514 2.294 32.318 1.00 74.88 98 GLY A C 1
ATOM 804 O O . GLY A 1 98 ? -28.397 1.209 32.883 1.00 74.88 98 GLY A O 1
ATOM 805 N N . VAL A 1 99 ? -27.529 2.809 31.576 1.00 71.88 99 VAL A N 1
ATOM 806 C CA . VAL A 1 99 ? -26.213 2.171 31.403 1.00 71.88 99 VAL A CA 1
ATOM 807 C C . VAL A 1 99 ? -25.196 2.796 32.369 1.00 71.88 99 VAL A C 1
ATOM 809 O O . VAL A 1 99 ? -25.104 4.017 32.479 1.00 71.88 99 VAL A O 1
ATOM 812 N N . LEU A 1 100 ? -24.438 1.964 33.094 1.00 70.38 100 LEU A N 1
ATOM 813 C CA . LEU A 1 100 ? -23.339 2.415 33.962 1.00 70.38 100 LEU A CA 1
ATOM 814 C C . LEU A 1 100 ? -22.232 3.098 33.134 1.00 70.38 100 LEU A C 1
ATOM 816 O O . LEU A 1 100 ? -22.099 2.789 31.952 1.00 70.38 100 LEU A O 1
ATOM 820 N N . PRO A 1 101 ? -21.393 3.974 33.718 1.00 68.69 101 PRO A N 1
ATOM 821 C CA . PRO A 1 101 ? -20.304 4.620 32.987 1.00 68.69 101 PRO A CA 1
ATOM 822 C C . PRO A 1 101 ? -19.370 3.588 32.332 1.00 68.69 101 PRO A C 1
ATOM 824 O O . PRO A 1 101 ? -18.621 2.889 33.016 1.00 68.69 101 PRO A O 1
ATOM 827 N N . ILE A 1 102 ? -19.410 3.483 31.001 1.00 76.81 102 ILE A N 1
ATOM 828 C CA . ILE A 1 102 ? -18.533 2.595 30.229 1.00 76.81 102 ILE A CA 1
ATOM 829 C C . ILE A 1 102 ? -17.256 3.357 29.882 1.00 76.81 102 ILE A C 1
ATOM 831 O O . ILE A 1 102 ? -17.296 4.414 29.252 1.00 76.81 102 ILE A O 1
ATOM 835 N N . LYS A 1 103 ? -16.101 2.798 30.251 1.00 80.94 103 LYS A N 1
ATOM 836 C CA . LYS A 1 103 ? -14.807 3.279 29.765 1.00 80.94 103 LYS A CA 1
ATOM 837 C C . LYS A 1 103 ? -14.484 2.591 28.442 1.00 80.94 103 LYS A C 1
ATOM 839 O O . LYS A 1 103 ? -14.164 1.405 28.416 1.00 80.94 103 LYS A O 1
ATOM 844 N N . PHE A 1 104 ? -14.574 3.340 27.351 1.00 84.50 104 PHE A N 1
ATOM 845 C CA . PHE A 1 104 ? -14.213 2.856 26.022 1.00 84.50 104 PHE A CA 1
ATOM 846 C C . PHE A 1 104 ? -12.694 2.707 25.874 1.00 84.50 104 PHE A C 1
ATOM 848 O O . PHE A 1 104 ? -11.921 3.409 26.532 1.00 84.50 104 PHE A O 1
ATOM 855 N N . GLN A 1 105 ? -12.262 1.785 25.011 1.00 86.56 105 GLN A N 1
ATOM 856 C CA . GLN A 1 105 ? -10.848 1.654 24.660 1.00 86.56 105 GLN A CA 1
ATOM 857 C C . GLN A 1 105 ? -10.385 2.879 23.863 1.00 86.56 105 GLN A C 1
ATOM 859 O O . GLN A 1 105 ? -11.169 3.523 23.166 1.00 86.56 105 GLN A O 1
ATOM 864 N N . GLU A 1 106 ? -9.108 3.229 23.964 1.00 85.75 106 GLU A N 1
ATOM 865 C CA . GLU A 1 106 ? -8.574 4.297 23.124 1.00 85.75 106 GLU A CA 1
ATOM 866 C C . GLU A 1 106 ? -8.487 3.801 21.668 1.00 85.75 106 GLU A C 1
ATOM 868 O O . GLU A 1 106 ? -8.069 2.659 21.439 1.00 85.75 106 GLU A O 1
ATOM 873 N N . PRO A 1 107 ? -8.901 4.610 20.677 1.00 87.00 107 PRO A N 1
ATOM 874 C CA . PRO A 1 107 ? -8.791 4.235 19.275 1.00 87.00 107 PRO A CA 1
ATOM 875 C C . PRO A 1 107 ? -7.330 3.926 18.895 1.00 87.00 107 PRO A C 1
ATOM 877 O O . PRO A 1 107 ? -6.403 4.554 19.417 1.00 87.00 107 PRO A O 1
ATOM 880 N N . PRO A 1 108 ? -7.093 2.990 17.957 1.00 86.25 108 PRO A N 1
ATOM 881 C CA . PRO A 1 108 ? -5.748 2.682 17.487 1.00 86.25 108 PRO A CA 1
ATOM 882 C C . PRO A 1 108 ? -5.037 3.924 16.945 1.00 86.25 108 PRO A C 1
ATOM 884 O O . PRO A 1 108 ? -5.652 4.773 16.299 1.00 86.25 108 PRO A O 1
ATOM 887 N N . LYS A 1 109 ? -3.720 4.007 17.153 1.00 87.81 109 LYS A N 1
ATOM 888 C CA . LYS A 1 109 ? -2.892 5.088 16.597 1.00 87.81 109 LYS A CA 1
ATOM 889 C C . LYS A 1 109 ? -2.896 5.050 15.059 1.00 87.81 109 LYS A C 1
ATOM 891 O O . LYS A 1 109 ? -2.991 3.960 14.489 1.00 87.81 109 LYS A O 1
ATOM 896 N N . PRO A 1 110 ? -2.759 6.206 14.384 1.00 85.50 110 PRO A N 1
ATOM 897 C CA . PRO A 1 110 ? -2.706 6.253 12.928 1.00 85.50 110 PRO A CA 1
ATOM 898 C C . PRO A 1 110 ? -1.534 5.431 12.387 1.00 85.50 110 PRO A C 1
ATOM 900 O O . PRO A 1 110 ? -0.465 5.351 13.001 1.00 85.50 110 PRO A O 1
ATOM 903 N N . ALA A 1 111 ? -1.742 4.822 11.218 1.00 82.81 111 ALA A N 1
ATOM 904 C CA . ALA A 1 111 ? -0.702 4.063 10.542 1.00 82.81 111 ALA A CA 1
ATOM 905 C C . ALA A 1 111 ? 0.466 4.985 10.170 1.00 82.81 111 ALA A C 1
ATOM 907 O O . ALA A 1 111 ? 0.275 6.064 9.607 1.00 82.81 111 ALA A O 1
ATOM 908 N N . VAL A 1 112 ? 1.689 4.549 10.468 1.00 84.31 112 VAL A N 1
ATOM 909 C CA . VAL A 1 112 ? 2.883 5.275 10.036 1.00 84.31 112 VAL A CA 1
ATOM 910 C C . VAL A 1 112 ? 3.066 5.009 8.542 1.00 84.31 112 VAL A C 1
ATOM 912 O O . VAL A 1 112 ? 3.007 3.864 8.099 1.00 84.31 112 VAL A O 1
ATOM 915 N N . VAL A 1 113 ? 3.261 6.063 7.753 1.00 85.12 113 VAL A N 1
ATOM 916 C CA . VAL A 1 113 ? 3.607 5.929 6.333 1.00 85.12 113 VAL A CA 1
ATOM 917 C C . VAL A 1 113 ? 5.139 5.909 6.208 1.00 85.12 113 VAL A C 1
ATOM 919 O O . VAL A 1 113 ? 5.825 6.663 6.908 1.00 85.12 113 VAL A O 1
ATOM 922 N N . PRO A 1 114 ? 5.726 5.033 5.371 1.00 84.00 114 PRO A N 1
ATOM 923 C CA . PRO A 1 114 ? 7.170 5.002 5.148 1.00 84.00 114 PRO A CA 1
ATOM 924 C C . PRO A 1 114 ? 7.723 6.310 4.563 1.00 84.00 114 PRO A C 1
ATOM 926 O O . PRO A 1 114 ? 7.005 7.109 3.972 1.00 84.00 114 PRO A O 1
ATOM 929 N N . SER A 1 115 ? 9.039 6.513 4.664 1.00 86.19 115 SER A N 1
ATOM 930 C CA . SER A 1 115 ? 9.688 7.693 4.080 1.00 86.19 115 SER A CA 1
ATOM 931 C C . SER A 1 115 ? 9.807 7.606 2.552 1.00 86.19 115 SER A C 1
ATOM 933 O O . SER A 1 115 ? 9.838 6.525 1.963 1.00 86.19 115 SER A O 1
ATOM 935 N N . TRP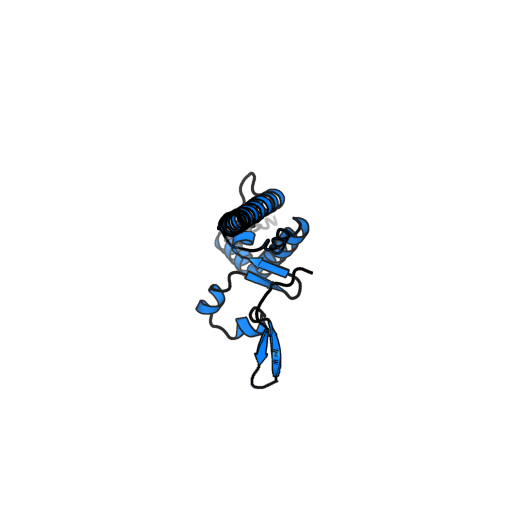 A 1 116 ? 9.994 8.749 1.887 1.00 83.88 116 TRP A N 1
ATOM 936 C CA . TRP A 1 116 ? 10.235 8.785 0.436 1.00 83.88 116 TRP A CA 1
ATOM 937 C C . TRP A 1 116 ? 11.509 8.033 0.017 1.00 83.88 116 TRP A C 1
ATOM 939 O O . TRP A 1 116 ? 11.549 7.449 -1.063 1.00 83.88 116 TRP A O 1
ATOM 949 N N . LYS A 1 117 ? 12.533 7.981 0.884 1.00 87.25 117 LYS A N 1
ATOM 950 C CA . LYS A 1 117 ? 13.757 7.189 0.656 1.00 87.25 117 LYS A CA 1
ATOM 951 C C . LYS A 1 117 ? 13.449 5.692 0.609 1.00 87.25 117 LYS A C 1
ATOM 953 O O . LYS A 1 117 ? 13.975 4.967 -0.236 1.00 87.25 117 LYS A O 1
ATOM 958 N N . TRP A 1 118 ? 12.574 5.238 1.506 1.00 86.56 118 TRP A N 1
ATOM 959 C CA . TRP A 1 118 ? 12.084 3.864 1.503 1.00 86.56 118 TRP A CA 1
ATOM 960 C C . TRP A 1 118 ? 11.321 3.575 0.208 1.00 86.56 118 TRP A C 1
ATOM 962 O O . TRP A 1 118 ? 11.601 2.583 -0.459 1.00 86.56 118 TRP A O 1
ATOM 972 N N . LEU A 1 119 ? 10.447 4.495 -0.207 1.00 84.19 119 LEU A N 1
ATOM 973 C CA . LEU A 1 119 ? 9.657 4.350 -1.427 1.00 84.19 119 LEU A CA 1
ATOM 974 C C . LEU A 1 119 ? 10.535 4.247 -2.686 1.00 84.19 119 LEU A C 1
ATOM 976 O O . LEU A 1 119 ? 10.315 3.374 -3.524 1.00 84.19 119 LEU A O 1
ATOM 980 N N . LEU A 1 120 ? 11.580 5.074 -2.785 1.00 86.88 120 LEU A N 1
ATOM 981 C CA . LEU A 1 120 ? 12.569 4.982 -3.861 1.00 86.88 120 LEU A CA 1
ATOM 982 C C . LEU A 1 120 ? 13.309 3.645 -3.873 1.00 86.88 120 LEU A C 1
ATOM 984 O O . LEU A 1 120 ? 13.575 3.109 -4.942 1.00 86.88 120 LEU A O 1
ATOM 988 N N . THR A 1 121 ? 13.615 3.084 -2.703 1.00 87.12 121 THR A N 1
ATOM 989 C CA . THR A 1 121 ? 14.296 1.784 -2.610 1.00 87.12 121 THR A CA 1
ATOM 990 C C . THR A 1 121 ? 13.436 0.670 -3.209 1.00 87.12 121 THR A C 1
ATOM 992 O O . THR A 1 121 ? 13.931 -0.153 -3.982 1.00 87.12 121 THR A O 1
ATOM 995 N N . VAL A 1 122 ? 12.135 0.665 -2.902 1.00 83.62 122 VAL A N 1
ATOM 996 C CA . VAL A 1 122 ? 11.199 -0.316 -3.469 1.00 83.62 122 VAL A CA 1
ATOM 997 C C . VAL A 1 122 ? 11.004 -0.094 -4.967 1.00 83.62 122 VAL A C 1
ATOM 999 O O . VAL A 1 122 ? 10.995 -1.059 -5.729 1.00 83.62 122 VAL A O 1
ATOM 1002 N N . TYR A 1 123 ? 10.925 1.162 -5.410 1.00 85.88 123 TYR A N 1
ATOM 1003 C CA . TYR A 1 123 ? 10.824 1.490 -6.831 1.00 85.88 123 TYR A CA 1
ATOM 1004 C C . TYR A 1 123 ? 12.051 1.046 -7.633 1.00 85.88 123 TYR A C 1
ATOM 1006 O O . TYR A 1 123 ? 11.908 0.433 -8.687 1.00 85.88 123 TYR A O 1
ATOM 1014 N N . SER A 1 124 ? 13.262 1.260 -7.116 1.00 86.38 124 SER A N 1
ATOM 1015 C CA . SER A 1 124 ? 14.481 0.739 -7.739 1.00 86.38 124 SER A CA 1
ATOM 1016 C C . SER A 1 124 ? 14.429 -0.782 -7.872 1.00 86.38 124 SER A C 1
ATOM 1018 O O . SER A 1 124 ? 14.815 -1.322 -8.905 1.00 86.38 124 SER A O 1
ATOM 1020 N N . ARG A 1 125 ? 13.897 -1.490 -6.867 1.00 83.75 125 ARG A N 1
ATOM 1021 C CA . ARG A 1 125 ? 13.730 -2.945 -6.945 1.00 83.75 125 ARG A CA 1
ATOM 1022 C C . ARG A 1 125 ? 12.728 -3.361 -8.026 1.00 83.75 125 ARG A C 1
ATOM 1024 O O . ARG A 1 125 ? 13.018 -4.313 -8.743 1.00 83.75 125 ARG A O 1
ATOM 1031 N N . ASP A 1 126 ? 11.614 -2.643 -8.173 1.00 85.25 126 ASP A N 1
ATOM 1032 C CA . ASP A 1 126 ? 10.642 -2.854 -9.259 1.00 85.25 126 ASP A CA 1
ATOM 1033 C C . ASP A 1 126 ? 11.287 -2.717 -10.644 1.00 85.25 126 ASP A C 1
ATOM 1035 O O . ASP A 1 126 ? 11.073 -3.550 -11.526 1.00 85.25 126 ASP A O 1
ATOM 1039 N N . ILE A 1 127 ? 12.117 -1.686 -10.826 1.00 84.75 127 ILE A N 1
ATOM 1040 C CA . ILE A 1 127 ? 12.851 -1.474 -12.077 1.00 84.75 127 ILE A CA 1
ATOM 1041 C C . ILE A 1 127 ? 13.760 -2.671 -12.352 1.00 84.75 127 ILE A C 1
ATOM 1043 O O . ILE A 1 127 ? 13.707 -3.220 -13.448 1.00 84.75 127 ILE A O 1
ATOM 1047 N N . LEU A 1 128 ? 14.541 -3.107 -11.354 1.00 85.00 128 LEU A N 1
ATOM 1048 C CA . LEU A 1 128 ? 15.464 -4.239 -11.491 1.00 85.00 128 LEU A CA 1
ATOM 1049 C C . LEU A 1 128 ? 14.756 -5.522 -11.935 1.00 85.00 128 LEU A C 1
ATOM 1051 O O . LEU A 1 128 ? 15.267 -6.230 -12.794 1.00 85.00 128 LEU A O 1
ATOM 1055 N N . THR A 1 129 ? 13.566 -5.804 -11.400 1.00 80.44 129 THR A N 1
ATOM 1056 C CA . THR A 1 129 ? 12.793 -7.004 -11.771 1.00 80.44 129 THR A CA 1
ATOM 1057 C C . THR A 1 129 ? 12.251 -6.989 -13.198 1.00 80.44 129 THR A C 1
ATOM 1059 O O . THR A 1 129 ? 11.808 -8.021 -13.687 1.00 80.44 129 THR A O 1
ATOM 1062 N N . ARG A 1 130 ? 12.266 -5.831 -13.862 1.00 83.00 130 ARG A N 1
ATOM 1063 C CA . ARG A 1 130 ? 11.689 -5.620 -15.195 1.00 83.00 130 ARG A CA 1
ATOM 1064 C C . ARG A 1 130 ? 12.711 -5.060 -16.176 1.00 83.00 130 ARG A C 1
ATOM 1066 O O . ARG A 1 130 ? 12.328 -4.551 -17.226 1.00 83.00 130 ARG A O 1
ATOM 1073 N N . LEU A 1 131 ? 14.000 -5.109 -15.834 1.00 85.88 131 LEU A N 1
ATOM 1074 C CA . LEU A 1 131 ? 15.058 -4.550 -16.671 1.00 85.88 131 LEU A CA 1
ATOM 1075 C C . LEU A 1 131 ? 15.051 -5.163 -18.066 1.00 85.88 131 LEU A C 1
ATOM 1077 O O . LEU A 1 131 ? 15.107 -4.412 -19.033 1.00 85.88 131 LEU A O 1
ATOM 1081 N N . ASP A 1 132 ? 14.903 -6.482 -18.166 1.00 82.31 132 ASP A N 1
ATOM 1082 C CA . ASP A 1 132 ? 14.897 -7.181 -19.452 1.00 82.31 132 ASP A CA 1
ATOM 1083 C C . ASP A 1 132 ? 13.701 -6.767 -20.315 1.00 82.31 132 ASP A C 1
ATOM 1085 O O . ASP A 1 132 ? 13.862 -6.472 -21.496 1.00 82.31 132 ASP A O 1
ATOM 1089 N N . GLU A 1 133 ? 12.509 -6.640 -19.722 1.00 83.62 133 GLU A N 1
ATOM 1090 C CA . GLU A 1 133 ? 11.315 -6.135 -20.415 1.00 83.62 133 GLU A CA 1
ATOM 1091 C C . GLU A 1 133 ? 11.490 -4.680 -20.868 1.00 83.62 133 GLU A C 1
ATOM 1093 O O . GLU A 1 133 ? 11.103 -4.304 -21.975 1.00 83.62 133 GLU A O 1
ATOM 1098 N N . ILE A 1 134 ? 12.060 -3.835 -20.002 1.00 83.62 134 ILE A N 1
ATOM 1099 C CA . ILE A 1 134 ? 12.325 -2.428 -20.304 1.00 83.62 134 ILE A CA 1
ATOM 1100 C C . ILE A 1 134 ? 13.332 -2.332 -21.449 1.00 83.62 134 ILE A C 1
ATOM 1102 O O . ILE A 1 134 ? 13.103 -1.556 -22.376 1.00 83.62 134 ILE A O 1
ATOM 1106 N N . HIS A 1 135 ? 14.402 -3.126 -21.401 1.00 84.00 135 HIS A N 1
ATOM 1107 C CA . HIS A 1 135 ? 15.422 -3.204 -22.435 1.00 84.00 135 HIS A CA 1
ATOM 1108 C C . HIS A 1 135 ? 14.816 -3.679 -23.755 1.00 84.00 135 HIS A C 1
ATOM 1110 O O . HIS A 1 135 ? 14.884 -2.949 -24.736 1.00 84.00 135 HIS A O 1
ATOM 1116 N N . ALA A 1 136 ? 14.111 -4.814 -23.762 1.00 83.06 136 ALA A N 1
ATOM 1117 C CA . ALA A 1 136 ? 13.441 -5.347 -24.946 1.00 83.06 136 ALA A CA 1
ATOM 1118 C C . ALA A 1 136 ? 12.463 -4.341 -25.563 1.00 83.06 136 ALA A C 1
ATOM 1120 O O . ALA A 1 136 ? 12.436 -4.174 -26.779 1.00 83.06 136 ALA A O 1
ATOM 1121 N N . ARG A 1 137 ? 11.698 -3.611 -24.743 1.00 81.50 137 ARG A N 1
ATOM 1122 C CA . ARG A 1 137 ? 10.799 -2.557 -25.225 1.00 81.50 137 ARG A CA 1
ATOM 1123 C C . ARG A 1 137 ? 11.561 -1.388 -25.842 1.00 81.50 137 ARG A C 1
ATOM 1125 O O . ARG A 1 137 ? 11.150 -0.899 -26.884 1.00 81.50 137 ARG A O 1
ATOM 1132 N N . ILE A 1 138 ? 12.653 -0.932 -25.227 1.00 81.31 138 ILE A N 1
ATOM 1133 C CA . ILE A 1 138 ? 13.495 0.129 -25.799 1.00 81.31 138 ILE A CA 1
ATOM 1134 C C . ILE A 1 138 ? 14.087 -0.349 -27.129 1.00 81.31 138 ILE A C 1
ATOM 1136 O O . ILE A 1 138 ? 13.950 0.345 -28.129 1.00 81.31 138 ILE A O 1
ATOM 1140 N N . THR A 1 139 ? 14.669 -1.545 -27.175 1.00 80.75 139 THR A N 1
ATOM 1141 C CA . THR A 1 139 ? 15.253 -2.121 -28.393 1.00 80.75 139 THR A CA 1
ATOM 1142 C C . THR A 1 139 ? 14.202 -2.364 -29.479 1.00 80.75 139 THR A C 1
ATOM 1144 O O . THR A 1 139 ? 14.483 -2.149 -30.650 1.00 80.75 139 THR A O 1
ATOM 1147 N N . SER A 1 140 ? 12.978 -2.757 -29.117 1.00 76.12 140 SER A N 1
ATOM 1148 C CA . SER A 1 140 ? 11.873 -2.943 -30.064 1.00 76.12 140 SER A CA 1
ATOM 1149 C C . SER A 1 140 ? 11.346 -1.617 -30.615 1.00 76.12 140 SER A C 1
ATOM 1151 O O . SER A 1 140 ? 11.047 -1.538 -31.803 1.00 76.12 140 SER A O 1
ATOM 1153 N N . THR A 1 141 ? 11.210 -0.586 -29.775 1.00 69.81 141 THR A N 1
ATOM 1154 C CA . THR A 1 141 ? 10.699 0.733 -30.184 1.00 69.81 141 THR A CA 1
ATOM 1155 C C . THR A 1 141 ? 11.744 1.538 -30.954 1.00 69.81 141 THR A C 1
ATOM 1157 O O . THR A 1 141 ? 11.409 2.236 -31.905 1.00 69.81 141 THR A O 1
ATOM 1160 N N . TYR A 1 142 ? 13.013 1.442 -30.559 1.00 67.00 142 TYR A N 1
ATOM 1161 C CA . TYR A 1 142 ? 14.131 2.194 -31.129 1.00 67.00 142 TYR A CA 1
ATOM 1162 C C . TYR A 1 142 ? 15.098 1.270 -31.872 1.00 67.00 142 TYR A C 1
ATOM 1164 O O . TYR A 1 142 ? 16.305 1.408 -31.707 1.00 67.00 142 TYR A O 1
ATOM 1172 N N . SER A 1 143 ? 14.575 0.334 -32.670 1.00 57.59 143 SER A N 1
ATOM 1173 C CA . SER A 1 143 ? 15.258 -0.771 -33.386 1.00 57.59 143 SER A CA 1
ATOM 1174 C C . SER A 1 143 ? 16.519 -0.434 -34.209 1.00 57.59 143 SER A C 1
ATOM 1176 O O . SER A 1 143 ? 17.151 -1.324 -34.772 1.00 57.59 143 SER A O 1
ATOM 1178 N N . THR A 1 144 ? 16.973 0.813 -34.193 1.00 57.47 144 THR A N 1
ATOM 1179 C CA . THR A 1 144 ? 18.316 1.258 -34.565 1.00 57.47 144 THR A CA 1
ATOM 1180 C C . THR A 1 144 ? 18.911 2.130 -33.456 1.00 57.47 144 THR A C 1
ATOM 1182 O O . THR A 1 144 ? 18.842 3.358 -33.508 1.00 57.47 144 THR A O 1
ATOM 1185 N N . VAL A 1 145 ? 19.574 1.517 -32.470 1.00 57.12 145 VAL A N 1
ATOM 1186 C CA . VAL A 1 145 ? 20.661 2.212 -31.765 1.00 57.12 145 VAL A CA 1
ATOM 1187 C C . VAL A 1 145 ? 21.805 2.305 -32.772 1.00 57.12 145 VAL A C 1
ATOM 1189 O O . VAL A 1 145 ? 22.493 1.319 -33.005 1.00 57.12 145 VAL A O 1
ATOM 1192 N N . LEU A 1 146 ? 21.886 3.457 -33.447 1.00 50.25 146 LEU A N 1
ATOM 1193 C CA . LEU A 1 146 ? 22.986 3.953 -34.285 1.00 50.25 146 LEU A CA 1
ATOM 1194 C C . LEU A 1 146 ? 23.937 2.864 -34.819 1.00 50.25 146 LEU A C 1
ATOM 1196 O O . LEU A 1 146 ? 24.929 2.521 -34.175 1.00 50.25 146 LEU A O 1
ATOM 1200 N N . LYS A 1 147 ? 23.702 2.399 -36.056 1.00 46.09 147 LYS A N 1
ATOM 1201 C CA . LYS A 1 147 ? 24.823 1.946 -36.889 1.00 46.09 147 LYS A CA 1
ATOM 1202 C C . LYS A 1 147 ? 25.760 3.142 -37.019 1.00 46.09 147 LYS A C 1
ATOM 1204 O O . LYS A 1 147 ? 25.444 4.115 -37.695 1.00 46.09 147 LYS A O 1
ATOM 1209 N N . MET A 1 148 ? 26.870 3.101 -36.299 1.00 54.16 148 MET A N 1
ATOM 1210 C CA . MET A 1 148 ? 27.968 4.027 -36.501 1.00 54.16 148 MET A CA 1
ATOM 1211 C C . MET A 1 148 ? 28.611 3.603 -37.821 1.00 54.16 148 MET A C 1
ATOM 1213 O O . MET A 1 148 ? 29.376 2.639 -37.851 1.00 54.16 148 MET A O 1
ATOM 1217 N N . ASP A 1 149 ? 28.227 4.241 -38.927 1.00 48.47 149 ASP A N 1
ATOM 1218 C CA . ASP A 1 149 ? 28.928 4.049 -40.192 1.00 48.47 149 ASP A CA 1
ATOM 1219 C C . ASP A 1 149 ? 30.372 4.510 -39.985 1.00 48.47 149 ASP A C 1
ATOM 1221 O O . ASP A 1 149 ? 30.675 5.698 -39.870 1.00 48.47 149 ASP A O 1
ATOM 1225 N N . SER A 1 150 ? 31.270 3.533 -39.855 1.00 55.12 150 SER A N 1
ATOM 1226 C CA . SER A 1 150 ? 32.703 3.765 -39.820 1.00 55.12 150 SER A CA 1
ATOM 1227 C C . SER A 1 150 ? 33.131 4.199 -41.216 1.00 55.12 150 SER A C 1
ATOM 1229 O O . SER A 1 150 ? 33.400 3.376 -42.088 1.00 55.12 150 SER A O 1
ATOM 1231 N N . THR A 1 151 ? 33.199 5.505 -41.445 1.00 58.16 151 THR A N 1
ATOM 1232 C CA . THR A 1 151 ? 33.907 6.057 -42.596 1.00 58.16 151 THR A CA 1
ATOM 1233 C C . THR A 1 151 ? 35.403 6.029 -42.307 1.00 58.16 151 THR A C 1
ATOM 1235 O O . THR A 1 151 ? 36.018 7.032 -41.954 1.00 58.16 151 THR A O 1
ATOM 1238 N N . LYS A 1 152 ? 36.022 4.858 -42.482 1.00 47.03 152 LYS A N 1
ATOM 1239 C CA . LYS A 1 152 ? 37.436 4.842 -42.861 1.00 47.03 152 LYS A CA 1
ATOM 1240 C C . LYS A 1 152 ? 37.518 5.225 -44.339 1.00 47.03 152 LYS A C 1
ATOM 1242 O O . LYS A 1 152 ? 37.158 4.429 -45.203 1.00 47.03 152 LYS A O 1
ATOM 1247 N N . LYS A 1 153 ? 37.930 6.466 -44.593 1.00 40.38 153 LYS A N 1
ATOM 1248 C CA . LYS A 1 153 ? 38.648 6.844 -45.812 1.00 40.38 153 LYS A CA 1
ATOM 1249 C C . LYS A 1 153 ? 40.139 6.741 -45.538 1.00 40.38 153 LYS A C 1
ATOM 1251 O O . LYS A 1 153 ? 40.525 7.053 -44.389 1.00 40.38 153 LYS A O 1
#

Radius of gyration: 24.17 Å; chains: 1; bounding box: 69×49×80 Å

Secondary structure (DSSP, 8-state):
------PEEE-TTT--EEETTSHHHHTTS-HHHHHH--EEE-SS-EEEHHHHHHHH---TT--HHHHHHHHHHHHHHHHHHHHHHHHHHHHHHHTSTT-----PPPPPPPPPPPPHHHHHHHHHHHHHHTHHHHHHHHHHHT--S--------

Foldseek 3Di:
DPDDPADWDQDPVPRDIDGCLDPVNLVVDDPVVSVVQQWDDDPVDIGGVVLLVLCVDPDDPSDLVVSLVVVVVVQVVVLVVVVVVVVVVVVVQVPDPPDDDDDDDDRDDGDDGDDSVSVVVSNVVVCVVCVVVVVVVCCVVCVDPDPPPPPDD

pLDDT: mean 78.27, std 12.51, range [31.12, 93.56]

Organism: Triplophysa rosa (NCBI:txid992332)

Sequence (153 aa):
MYNMVTETLICTKCKASHVSWSQTVLQQLDLGHRSEFRVILTQKYACDLRVIRFLRERGLGNSPTRVIKQLHENHSEEWLKCLARYTTQCVDFVNRPGVLPIKFQEPPKPAVVPSWKWLLTVYSRDILTRLDEIHARITSTYSTVLKMDSTKK